Protein AF-A0A376TEP5-F1 (afdb_monomer_lite)

pLDDT: mean 86.25, std 17.16, range [40.97, 98.5]

Organism: Escherichia coli (NCBI:txid562)

Secondary structure (DSSP, 8-state):
---S--EEE--TTS-SHHHHHHHHHTT--EEEEETTSS-HHHHHHHHHHHHHHHHHH----EEEEE---------PPGGG---PPP--S-THHHHHHHHHHHHTS--

Radius of gyration: 22.09 Å; chains: 1; bounding box: 38×49×58 Å

Foldseek 3Di:
DDPDADEDEDDDVQLALVNLLVVVVVGHAEYEYEPVDDDPVSVVSSVVSNVVSCVVPVDHHYYHYHYPDDDDDDDADVPNDDDDDDDDPDPVVPVVVVVVVVVVVVD

Sequence (107 aa):
MKKTKIVCTIGPKTESEEMLAKMLDAGMNVMRLNFSHGDYAEHGQRIQNLRNVMSKTGKTAAILLDTKGPEIRTMKLEGGNDVSLKLVRPLLSPLINLLSATAKWLR

Structure (mmCIF, N/CA/C/O backbone):
data_AF-A0A376TEP5-F1
#
_entry.id   AF-A0A376TEP5-F1
#
loop_
_atom_site.group_PDB
_atom_site.id
_atom_site.type_symbol
_atom_site.label_atom_id
_atom_site.label_alt_id
_atom_site.label_comp_id
_atom_site.label_asym_id
_atom_site.label_entity_id
_atom_site.label_seq_id
_atom_site.pdbx_PDB_ins_code
_atom_site.Cartn_x
_atom_site.Cartn_y
_atom_site.Cartn_z
_atom_site.occupancy
_atom_site.B_iso_or_equiv
_atom_site.auth_seq_id
_atom_site.auth_comp_id
_atom_site.auth_asym_id
_atom_site.auth_atom_id
_atom_site.pdbx_PDB_model_num
ATOM 1 N N . MET A 1 1 ? -21.532 -4.528 7.377 1.00 73.25 1 MET A N 1
ATOM 2 C CA . MET A 1 1 ? -20.065 -4.602 7.596 1.00 73.25 1 MET A CA 1
ATOM 3 C C . MET A 1 1 ? -19.407 -5.339 6.440 1.00 73.25 1 MET A C 1
ATOM 5 O O . MET A 1 1 ? -19.833 -6.450 6.141 1.00 73.25 1 MET A O 1
ATOM 9 N N . LYS A 1 2 ? -18.378 -4.763 5.803 1.00 87.12 2 LYS A N 1
ATOM 10 C CA . LYS A 1 2 ? -17.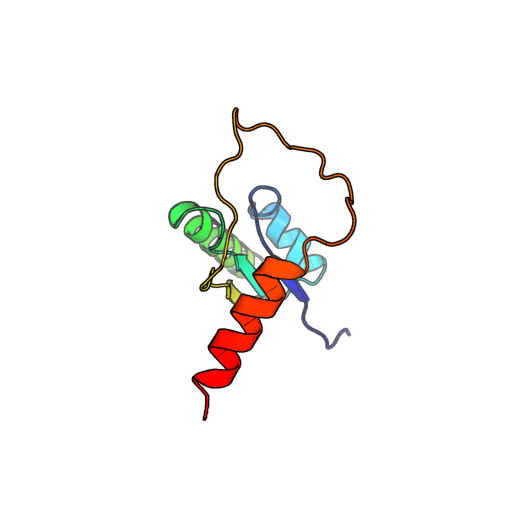577 -5.507 4.816 1.00 87.12 2 LYS A CA 1
ATOM 11 C C . LYS A 1 2 ? -16.711 -6.557 5.524 1.00 87.12 2 LYS A C 1
ATOM 13 O O . LYS A 1 2 ? -16.146 -6.270 6.580 1.00 87.12 2 LYS A O 1
ATOM 18 N N . LYS A 1 3 ? -16.589 -7.752 4.942 1.00 93.75 3 LYS A N 1
ATOM 19 C CA . LYS A 1 3 ? -15.697 -8.814 5.448 1.00 93.75 3 LYS A CA 1
ATOM 20 C C . LYS A 1 3 ? -14.343 -8.808 4.733 1.00 93.75 3 LYS A C 1
ATOM 22 O O . LYS A 1 3 ? -13.310 -8.977 5.376 1.00 93.75 3 LYS A O 1
ATOM 27 N N . THR A 1 4 ? -14.353 -8.534 3.428 1.00 96.62 4 THR A N 1
ATOM 28 C CA . THR A 1 4 ? -13.158 -8.475 2.579 1.00 96.62 4 THR A CA 1
ATOM 29 C C . THR A 1 4 ? -12.240 -7.321 2.977 1.00 96.62 4 THR A C 1
ATOM 31 O O . THR A 1 4 ? -12.677 -6.176 3.145 1.00 96.62 4 THR A O 1
ATOM 34 N N . LYS A 1 5 ? -10.952 -7.632 3.130 1.00 97.19 5 LYS A N 1
ATOM 35 C CA . LYS A 1 5 ? -9.907 -6.660 3.457 1.00 97.19 5 LYS A CA 1
ATOM 36 C C . LYS A 1 5 ? -9.363 -6.020 2.181 1.00 97.19 5 LYS A C 1
ATOM 38 O O . LYS A 1 5 ? -9.289 -6.676 1.149 1.00 97.19 5 LYS A O 1
ATOM 43 N N . ILE A 1 6 ? -9.006 -4.739 2.259 1.00 97.94 6 ILE A N 1
ATOM 44 C CA . ILE A 1 6 ? -8.471 -3.972 1.129 1.00 97.94 6 ILE A CA 1
ATOM 45 C C . ILE A 1 6 ? -6.983 -3.713 1.349 1.00 97.94 6 ILE A C 1
ATOM 47 O O . ILE A 1 6 ? -6.584 -3.172 2.384 1.00 97.94 6 ILE A O 1
ATOM 51 N N . VAL A 1 7 ? -6.188 -4.082 0.349 1.00 98.38 7 VAL A N 1
ATOM 52 C CA . VAL A 1 7 ? -4.760 -3.777 0.261 1.00 98.38 7 VAL A CA 1
ATOM 53 C C . VAL A 1 7 ? -4.586 -2.557 -0.640 1.00 98.38 7 VAL A C 1
ATOM 55 O O . VAL A 1 7 ? -5.080 -2.554 -1.766 1.00 98.38 7 VAL A O 1
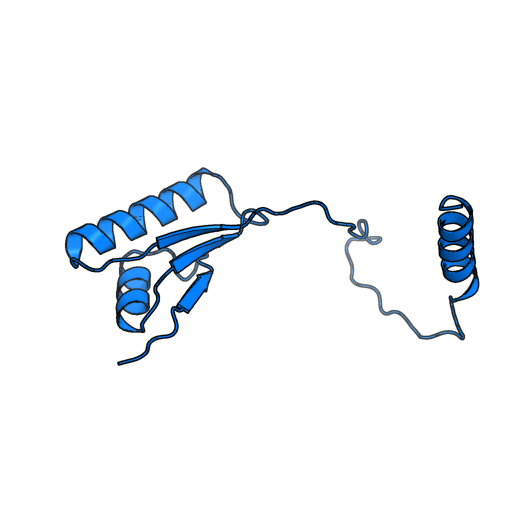ATOM 58 N N . CYS A 1 8 ? -3.884 -1.530 -0.167 1.00 98.12 8 CYS A N 1
ATOM 59 C CA . CYS A 1 8 ? -3.604 -0.321 -0.939 1.00 98.12 8 CYS A CA 1
ATOM 60 C C . CYS A 1 8 ? -2.097 -0.141 -1.110 1.00 98.12 8 CYS A C 1
ATOM 62 O O . CYS A 1 8 ? -1.355 -0.166 -0.131 1.00 98.12 8 CYS A O 1
ATOM 64 N N . THR A 1 9 ? -1.643 0.061 -2.349 1.00 97.75 9 THR A N 1
ATOM 65 C CA . THR A 1 9 ? -0.236 0.398 -2.613 1.00 97.75 9 THR A CA 1
ATOM 66 C C . THR A 1 9 ? -0.021 1.871 -2.315 1.00 97.75 9 THR A C 1
ATOM 68 O O . THR A 1 9 ? -0.733 2.705 -2.869 1.00 97.75 9 THR A O 1
ATOM 71 N N . ILE A 1 10 ? 0.943 2.179 -1.451 1.00 97.44 10 ILE A N 1
ATOM 72 C CA . ILE A 1 10 ? 1.248 3.556 -1.057 1.00 97.44 10 ILE A CA 1
ATOM 73 C C . ILE A 1 10 ? 2.437 4.065 -1.863 1.00 97.44 10 ILE A C 1
ATOM 75 O O . ILE A 1 10 ? 3.434 3.364 -2.031 1.00 97.44 10 ILE A O 1
ATOM 79 N N . GLY A 1 11 ? 2.314 5.292 -2.362 1.00 94.94 11 GLY A N 1
ATOM 80 C CA . GLY A 1 11 ? 3.382 6.003 -3.054 1.00 94.94 11 GLY A CA 1
ATOM 81 C C . GLY A 1 11 ? 3.394 7.492 -2.699 1.00 94.94 11 GLY A C 1
ATOM 82 O O . GLY A 1 11 ? 2.635 7.913 -1.823 1.00 94.94 11 GLY A O 1
ATOM 83 N N . PRO A 1 12 ? 4.185 8.308 -3.418 1.00 95.12 12 PRO A N 1
ATOM 84 C CA . PRO A 1 12 ? 4.446 9.708 -3.058 1.00 95.12 12 PRO A CA 1
ATOM 85 C C . PRO A 1 12 ? 3.197 10.587 -2.898 1.00 95.12 12 PRO A C 1
ATOM 87 O O . PRO A 1 12 ? 3.167 11.512 -2.099 1.00 95.12 12 PRO A O 1
ATOM 90 N N . LYS A 1 13 ? 2.119 10.291 -3.634 1.00 95.50 13 LYS A N 1
ATOM 91 C CA . LYS A 1 13 ? 0.865 11.064 -3.561 1.00 95.50 13 LYS A CA 1
ATOM 92 C C . LYS A 1 13 ? -0.012 10.717 -2.352 1.00 95.50 13 LYS A C 1
ATOM 94 O O . LYS A 1 13 ? -0.972 11.430 -2.080 1.00 95.50 13 LYS A O 1
ATOM 99 N N . THR A 1 14 ? 0.263 9.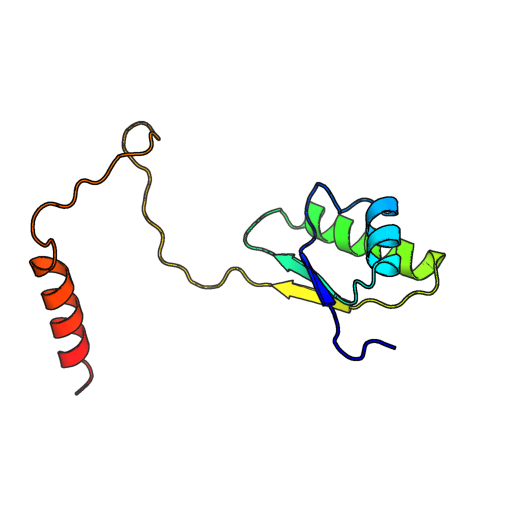610 -1.666 1.00 96.12 14 THR A N 1
ATOM 100 C CA . THR A 1 14 ? -0.609 9.054 -0.617 1.00 96.12 14 THR A CA 1
ATOM 101 C C . THR A 1 14 ? 0.148 8.691 0.661 1.00 96.12 14 THR A C 1
ATOM 103 O O . THR A 1 14 ? -0.383 7.958 1.489 1.00 96.12 14 THR A O 1
ATOM 106 N N . GLU A 1 15 ? 1.389 9.151 0.825 1.00 96.94 15 GLU A N 1
ATOM 107 C CA . GLU A 1 15 ? 2.238 8.808 1.975 1.00 96.94 15 GLU A CA 1
ATOM 108 C C . GLU A 1 15 ? 2.100 9.754 3.173 1.00 96.94 15 GLU A C 1
ATOM 110 O O . GLU A 1 15 ? 2.580 9.429 4.261 1.00 96.94 15 GLU A O 1
ATOM 115 N N . SER A 1 16 ? 1.442 10.905 3.003 1.00 98.06 16 SER A N 1
ATOM 116 C CA . SER A 1 16 ? 1.198 11.837 4.105 1.00 98.06 16 SER A CA 1
ATOM 117 C C . SER A 1 16 ? 0.246 11.236 5.141 1.00 98.06 16 SER A C 1
ATOM 119 O O . SER A 1 16 ? -0.679 10.492 4.807 1.00 98.06 16 SER A O 1
ATOM 121 N N . GLU A 1 17 ? 0.437 11.590 6.414 1.00 98.06 17 GLU A N 1
ATOM 122 C CA . GLU A 1 17 ? -0.428 11.117 7.504 1.00 98.06 17 GLU A CA 1
ATOM 123 C C . GLU A 1 17 ? -1.908 11.458 7.264 1.00 98.06 17 GLU A C 1
ATOM 125 O O . GLU A 1 17 ? -2.786 10.632 7.509 1.00 98.06 17 GLU A O 1
ATOM 130 N N . GLU A 1 18 ? -2.185 12.643 6.715 1.00 97.81 18 GLU A N 1
ATOM 131 C CA . GLU A 1 18 ? -3.536 13.088 6.363 1.00 97.81 18 GLU A CA 1
ATOM 132 C C . GLU A 1 18 ? -4.199 12.168 5.335 1.00 97.81 18 GLU A C 1
ATOM 134 O O . GLU A 1 18 ? -5.368 11.799 5.478 1.00 97.81 18 GLU A O 1
ATOM 139 N N . MET A 1 19 ? -3.458 11.776 4.294 1.00 98.12 19 MET A N 1
ATOM 140 C CA . MET A 1 19 ? -3.973 10.872 3.271 1.00 98.12 19 MET A CA 1
ATOM 141 C C . MET A 1 19 ? -4.126 9.456 3.809 1.00 98.12 19 MET A C 1
ATOM 143 O O . MET A 1 19 ? -5.148 8.826 3.551 1.00 98.12 19 MET A O 1
ATOM 147 N N . LEU A 1 20 ? -3.176 8.973 4.610 1.00 98.25 20 LEU A N 1
ATOM 148 C CA . LEU A 1 20 ? -3.273 7.661 5.246 1.00 98.25 20 LEU A CA 1
ATOM 149 C C . LEU A 1 20 ? -4.486 7.573 6.181 1.00 98.25 20 LEU A C 1
ATOM 151 O O . LEU A 1 20 ? -5.205 6.576 6.143 1.00 98.25 20 LEU A O 1
ATOM 155 N N . ALA A 1 21 ? -4.776 8.622 6.955 1.00 97.94 21 ALA A N 1
ATOM 156 C CA . ALA A 1 21 ? -5.972 8.687 7.793 1.00 97.94 21 ALA A CA 1
ATOM 157 C C . ALA A 1 21 ? -7.254 8.579 6.951 1.00 97.94 21 ALA A C 1
ATOM 159 O O . ALA A 1 21 ? -8.082 7.700 7.208 1.00 97.94 21 ALA A O 1
ATOM 160 N N . LYS A 1 22 ? -7.361 9.381 5.879 1.00 98.00 22 LYS A N 1
ATOM 161 C CA . LYS A 1 22 ? -8.483 9.321 4.925 1.00 98.00 22 LYS A CA 1
ATOM 162 C C . LYS A 1 22 ? -8.618 7.944 4.274 1.00 98.00 22 LYS A C 1
ATOM 164 O O . LYS A 1 22 ? -9.729 7.459 4.086 1.00 98.00 22 LYS A O 1
ATOM 169 N N . MET A 1 23 ? -7.507 7.286 3.946 1.00 97.75 23 MET A N 1
ATOM 170 C CA . MET A 1 23 ? -7.522 5.939 3.373 1.00 97.75 23 MET A CA 1
ATOM 171 C C . MET A 1 23 ? -8.008 4.893 4.378 1.00 97.75 23 MET A C 1
ATOM 173 O O . MET A 1 23 ? -8.766 4.000 3.999 1.00 97.75 23 MET A O 1
ATOM 177 N N . LEU A 1 24 ? -7.627 5.002 5.653 1.00 97.25 24 LEU A N 1
ATOM 178 C CA . LEU A 1 24 ? -8.154 4.139 6.713 1.00 97.25 24 LEU A CA 1
ATOM 179 C C . LEU A 1 24 ? -9.661 4.352 6.913 1.00 97.25 24 LEU A C 1
ATOM 181 O O . LEU A 1 24 ? -10.386 3.372 7.064 1.00 97.25 24 LEU A O 1
ATOM 185 N N . ASP A 1 25 ? -10.146 5.599 6.869 1.00 96.44 25 ASP A N 1
ATOM 186 C CA . ASP A 1 25 ? -11.586 5.920 6.874 1.00 96.44 25 ASP A CA 1
ATOM 187 C C . ASP A 1 25 ? -12.327 5.331 5.671 1.00 96.44 25 ASP A C 1
ATOM 189 O O . ASP A 1 25 ? -13.381 4.717 5.822 1.00 96.44 25 ASP A O 1
ATOM 193 N N . ALA A 1 26 ? -11.736 5.436 4.481 1.00 96.56 26 ALA A N 1
ATOM 194 C CA . ALA A 1 26 ? -12.278 4.854 3.256 1.00 96.56 26 ALA A CA 1
ATOM 195 C C . ALA A 1 26 ? -12.242 3.311 3.248 1.00 96.56 26 ALA A C 1
ATOM 197 O O . ALA A 1 26 ? -12.850 2.670 2.389 1.00 96.56 26 ALA A O 1
ATOM 198 N N . GLY A 1 27 ? -11.548 2.693 4.210 1.00 96.25 27 GLY A N 1
ATOM 199 C CA . GLY A 1 27 ? -11.559 1.253 4.436 1.00 96.25 27 GLY A CA 1
ATOM 200 C C . GLY A 1 27 ? -10.293 0.512 4.011 1.00 96.25 27 GLY A C 1
ATOM 201 O O . GLY A 1 27 ? -10.354 -0.710 3.852 1.00 96.25 27 GLY A O 1
ATOM 202 N N . MET A 1 28 ? -9.155 1.185 3.841 1.00 97.94 28 MET A N 1
ATOM 203 C CA . MET A 1 28 ? -7.854 0.517 3.732 1.00 97.94 28 MET A CA 1
ATOM 204 C C . MET A 1 28 ? -7.604 -0.366 4.964 1.00 97.94 28 MET A C 1
ATOM 206 O O . MET A 1 28 ? -7.879 0.027 6.095 1.00 97.94 28 MET A O 1
ATOM 210 N N . ASN A 1 29 ? -7.074 -1.571 4.750 1.00 98.38 29 ASN A N 1
ATOM 211 C CA . ASN A 1 29 ? -6.734 -2.505 5.828 1.00 98.38 29 ASN A CA 1
ATOM 212 C C . ASN A 1 29 ? -5.253 -2.888 5.836 1.00 98.38 29 ASN A C 1
ATOM 214 O O . ASN A 1 29 ? -4.716 -3.214 6.892 1.00 98.38 29 ASN A O 1
ATOM 218 N N . VAL A 1 30 ? -4.602 -2.868 4.673 1.00 98.50 30 VAL A N 1
ATOM 219 C CA . VAL A 1 30 ? -3.190 -3.224 4.524 1.00 98.50 30 VAL A CA 1
ATOM 220 C C . VAL A 1 30 ? -2.501 -2.192 3.641 1.00 98.50 30 VAL A C 1
ATOM 222 O O . VAL A 1 30 ? -2.968 -1.917 2.535 1.00 98.50 30 VAL A O 1
ATOM 225 N N . MET A 1 31 ? -1.381 -1.655 4.110 1.00 98.44 31 MET A N 1
ATOM 226 C CA . MET A 1 31 ? -0.456 -0.869 3.301 1.00 98.44 31 MET A CA 1
ATOM 227 C C . MET A 1 31 ? 0.502 -1.809 2.572 1.00 98.44 31 MET A C 1
ATOM 229 O O . MET A 1 31 ? 1.254 -2.537 3.213 1.00 98.44 31 MET A O 1
ATOM 233 N N . ARG A 1 32 ? 0.499 -1.769 1.241 1.00 98.38 32 ARG A N 1
ATOM 234 C CA . ARG A 1 32 ? 1.470 -2.455 0.385 1.00 98.38 32 ARG A CA 1
ATOM 235 C C . ARG A 1 32 ? 2.600 -1.500 0.009 1.00 98.38 32 ARG A C 1
ATOM 237 O O . ARG A 1 32 ? 2.348 -0.444 -0.572 1.00 98.38 32 ARG A O 1
ATOM 244 N N . LEU A 1 33 ? 3.832 -1.912 0.286 1.00 96.81 33 LEU A N 1
ATOM 245 C CA . LEU A 1 33 ? 5.058 -1.241 -0.141 1.00 96.81 33 LEU A CA 1
ATOM 246 C C . LEU A 1 33 ? 5.680 -2.048 -1.278 1.00 96.81 33 LEU A C 1
ATOM 248 O O . LEU A 1 33 ? 6.139 -3.167 -1.066 1.00 96.81 33 LEU A O 1
ATOM 252 N N . ASN A 1 34 ? 5.659 -1.498 -2.491 1.00 93.62 34 ASN A N 1
ATOM 253 C CA . ASN A 1 34 ? 6.240 -2.149 -3.663 1.00 93.62 34 ASN A CA 1
ATOM 254 C C . ASN A 1 34 ? 7.729 -1.797 -3.776 1.00 93.62 34 ASN A C 1
ATOM 256 O O . ASN A 1 34 ? 8.056 -0.684 -4.178 1.00 93.62 34 ASN A O 1
ATOM 260 N N . PHE A 1 35 ? 8.615 -2.752 -3.481 1.00 91.31 35 PHE A N 1
ATOM 261 C CA . PHE A 1 35 ? 10.072 -2.554 -3.502 1.00 91.31 35 PHE A CA 1
ATOM 262 C C . PHE A 1 35 ? 10.677 -2.543 -4.914 1.00 91.31 35 PHE A C 1
ATOM 264 O O . PHE A 1 35 ? 11.886 -2.396 -5.074 1.00 91.31 35 PHE A O 1
ATOM 271 N N . SER A 1 36 ? 9.856 -2.654 -5.962 1.00 88.38 36 SER A N 1
ATOM 272 C CA . SER A 1 36 ? 10.302 -2.366 -7.332 1.00 88.38 36 SER A CA 1
ATOM 273 C C . SER A 1 36 ? 10.597 -0.874 -7.551 1.00 88.38 36 SER A C 1
ATOM 275 O O . SER A 1 36 ? 11.242 -0.524 -8.538 1.00 88.38 36 SER A O 1
ATOM 277 N N . HIS A 1 37 ? 10.110 -0.006 -6.654 1.00 85.75 37 HIS A N 1
ATOM 278 C CA . HIS A 1 37 ? 10.255 1.447 -6.704 1.00 85.75 37 HIS A CA 1
ATOM 279 C C . HIS A 1 37 ? 10.533 2.026 -5.308 1.00 85.75 37 HIS A C 1
ATOM 281 O O . HIS A 1 37 ? 10.148 1.439 -4.296 1.00 85.75 37 HIS A O 1
ATOM 287 N N . GLY A 1 38 ? 11.139 3.214 -5.268 1.00 87.75 38 GLY A N 1
ATOM 288 C CA . GLY A 1 38 ? 11.507 3.906 -4.030 1.00 87.75 38 GLY A CA 1
ATOM 289 C C . GLY A 1 38 ? 12.756 3.330 -3.361 1.00 87.75 38 GLY A C 1
ATOM 290 O O . GLY A 1 38 ? 13.269 2.282 -3.757 1.00 87.75 38 GLY A O 1
ATOM 291 N N . ASP A 1 39 ? 13.239 4.031 -2.341 1.00 92.81 39 ASP A N 1
ATOM 292 C CA . ASP A 1 39 ? 14.378 3.619 -1.523 1.00 92.81 39 ASP A CA 1
ATOM 293 C C . ASP A 1 39 ? 13.952 3.222 -0.095 1.00 92.81 39 ASP A C 1
ATOM 295 O O . ASP A 1 39 ? 12.781 3.297 0.292 1.00 92.81 39 ASP A O 1
ATOM 299 N N . TYR A 1 40 ? 14.913 2.754 0.705 1.00 94.56 40 TYR A N 1
ATOM 300 C CA . TYR A 1 40 ? 14.657 2.346 2.087 1.00 94.56 40 TYR A CA 1
ATOM 301 C C . TYR A 1 40 ? 14.179 3.498 2.980 1.00 94.56 40 TYR A C 1
ATOM 303 O O . TYR A 1 40 ? 13.383 3.256 3.889 1.00 94.56 40 TYR A O 1
ATOM 311 N N . ALA A 1 41 ? 14.650 4.725 2.744 1.00 95.44 41 ALA A N 1
ATOM 312 C CA . ALA A 1 41 ? 14.295 5.884 3.553 1.00 95.44 41 ALA A CA 1
ATOM 313 C C . ALA A 1 41 ? 12.838 6.293 3.300 1.00 95.44 41 ALA A C 1
ATOM 315 O O . ALA A 1 41 ? 12.078 6.470 4.251 1.00 95.44 41 ALA A O 1
ATOM 316 N N . GLU A 1 42 ? 12.414 6.334 2.036 1.00 94.19 42 GLU A N 1
ATOM 317 C CA . GLU A 1 42 ? 11.026 6.579 1.645 1.00 94.19 42 GLU A CA 1
ATOM 318 C C . GLU A 1 42 ? 10.076 5.540 2.250 1.00 94.19 42 GLU A C 1
ATOM 320 O O . GLU A 1 42 ? 9.061 5.881 2.864 1.00 94.19 42 GLU A O 1
ATOM 325 N N . HIS A 1 43 ? 10.396 4.249 2.103 1.00 96.50 43 HIS A N 1
ATOM 326 C CA . HIS A 1 43 ? 9.569 3.180 2.669 1.00 96.50 43 HIS A CA 1
ATOM 327 C C . HIS A 1 43 ? 9.548 3.234 4.200 1.00 96.50 43 HIS A C 1
ATOM 329 O O . HIS A 1 43 ? 8.489 3.045 4.800 1.00 96.50 43 HIS A O 1
ATOM 335 N N . GLY A 1 44 ? 10.677 3.560 4.836 1.00 97.19 44 GLY A N 1
ATOM 336 C CA . GLY A 1 44 ? 10.762 3.798 6.276 1.00 97.19 44 GLY A CA 1
ATOM 337 C C . GLY A 1 44 ? 9.848 4.936 6.734 1.00 97.19 44 GLY A C 1
ATOM 338 O O . GLY A 1 44 ? 9.086 4.765 7.689 1.00 97.19 44 GLY A O 1
ATOM 339 N N . GLN A 1 45 ? 9.839 6.055 6.007 1.00 97.81 45 GLN A N 1
ATOM 340 C CA . GLN A 1 45 ? 8.968 7.190 6.303 1.00 97.81 45 GLN A CA 1
ATOM 341 C C . GLN A 1 45 ? 7.484 6.821 6.166 1.00 97.81 45 GLN A C 1
ATOM 343 O O . GLN A 1 45 ? 6.684 7.154 7.041 1.00 97.81 45 GLN A O 1
ATOM 348 N N . ARG A 1 46 ? 7.105 6.064 5.127 1.00 97.69 46 ARG A N 1
ATOM 349 C CA . ARG A 1 46 ? 5.727 5.558 4.944 1.00 97.69 46 ARG A CA 1
ATOM 350 C C . ARG A 1 46 ? 5.280 4.679 6.113 1.00 97.69 46 ARG A C 1
ATOM 352 O O . ARG A 1 46 ? 4.161 4.826 6.607 1.00 97.69 46 ARG A O 1
ATOM 359 N N . ILE A 1 47 ? 6.157 3.787 6.581 1.00 98.25 47 ILE A N 1
ATOM 360 C CA . ILE A 1 47 ? 5.907 2.938 7.757 1.00 98.25 47 ILE A CA 1
ATOM 361 C C . ILE A 1 47 ? 5.703 3.795 9.006 1.00 98.25 47 ILE A C 1
ATOM 363 O O . ILE A 1 47 ? 4.749 3.562 9.753 1.00 98.25 47 ILE A O 1
ATOM 367 N N . GLN A 1 48 ? 6.571 4.784 9.227 1.00 98.44 48 GLN A N 1
ATOM 368 C CA . GLN A 1 48 ? 6.483 5.665 10.386 1.00 98.44 48 GLN A CA 1
ATOM 369 C C . GLN A 1 48 ? 5.182 6.474 10.377 1.00 98.44 48 GLN A C 1
ATOM 371 O O . GLN A 1 48 ? 4.464 6.478 11.377 1.00 98.44 48 GLN A O 1
ATOM 376 N N . ASN A 1 49 ? 4.829 7.075 9.240 1.00 98.31 49 ASN A N 1
ATOM 377 C CA . ASN A 1 49 ? 3.595 7.842 9.079 1.00 98.31 49 ASN A CA 1
ATOM 378 C C . ASN A 1 49 ? 2.361 6.977 9.372 1.00 98.31 49 ASN A C 1
ATOM 380 O O . ASN A 1 49 ? 1.481 7.391 10.126 1.00 98.31 49 ASN A O 1
ATOM 384 N N . LEU A 1 50 ? 2.305 5.746 8.847 1.00 98.38 50 LEU A N 1
ATOM 385 C CA . LEU A 1 50 ? 1.186 4.845 9.128 1.00 98.38 50 LEU A CA 1
ATOM 386 C C . LEU A 1 50 ? 1.089 4.503 10.621 1.00 98.38 50 LEU A C 1
ATOM 388 O O . LEU A 1 50 ? -0.003 4.550 11.184 1.00 98.38 50 LEU A O 1
ATOM 392 N N . ARG A 1 51 ? 2.213 4.198 11.282 1.00 98.25 51 ARG A N 1
ATOM 393 C CA . ARG A 1 51 ? 2.241 3.908 12.727 1.00 98.25 51 ARG A CA 1
ATOM 394 C C . ARG A 1 51 ? 1.798 5.109 13.562 1.00 98.25 51 ARG A C 1
ATOM 396 O O . ARG A 1 51 ? 1.032 4.933 14.508 1.00 98.25 51 ARG A O 1
ATOM 403 N N . ASN A 1 52 ? 2.217 6.316 13.189 1.00 98.38 52 ASN A N 1
ATOM 404 C CA . ASN A 1 52 ? 1.777 7.552 13.833 1.00 98.38 52 ASN A CA 1
ATOM 405 C C . ASN A 1 52 ? 0.259 7.730 13.704 1.00 98.38 52 ASN A C 1
ATOM 407 O O . ASN A 1 52 ? -0.414 7.994 14.698 1.00 98.38 52 ASN A O 1
ATOM 411 N N . VAL A 1 53 ? -0.298 7.531 12.506 1.00 98.12 53 VAL A N 1
ATOM 412 C CA . VAL A 1 53 ? -1.747 7.618 12.268 1.00 98.12 53 VAL A CA 1
ATOM 413 C C . VAL A 1 53 ? -2.506 6.556 13.063 1.00 98.12 53 VAL A C 1
ATOM 415 O O . VAL A 1 53 ? -3.528 6.870 13.672 1.00 98.12 53 VAL A O 1
ATOM 418 N N . MET A 1 54 ? -2.012 5.316 13.108 1.00 98.06 54 MET A N 1
ATOM 419 C CA . MET A 1 54 ? -2.610 4.243 13.912 1.00 98.06 54 MET A CA 1
ATOM 420 C C . MET A 1 54 ? -2.626 4.602 15.402 1.00 98.06 54 MET A C 1
ATOM 422 O O . MET A 1 54 ? -3.655 4.444 16.052 1.00 98.06 54 MET A O 1
ATOM 426 N N . SER A 1 55 ? -1.525 5.156 15.920 1.00 97.81 55 SER A N 1
ATOM 427 C CA . SER A 1 55 ? -1.425 5.627 17.307 1.00 97.81 55 SER A CA 1
ATOM 428 C C . SER A 1 55 ? -2.403 6.773 17.603 1.00 97.81 55 SER A C 1
ATOM 430 O O . SER A 1 55 ? -3.131 6.729 18.590 1.00 97.81 55 SER A O 1
ATOM 432 N N . LYS A 1 56 ? -2.497 7.768 16.708 1.00 96.88 56 LYS A N 1
ATOM 433 C CA . LYS A 1 56 ? -3.380 8.939 16.863 1.00 96.88 56 LYS A CA 1
ATOM 434 C C . LYS A 1 56 ? -4.870 8.602 16.761 1.00 96.88 56 LYS A C 1
ATOM 436 O O . LYS A 1 56 ? -5.684 9.230 17.427 1.00 96.88 56 LYS A O 1
ATOM 441 N N . THR A 1 57 ? -5.239 7.658 15.895 1.00 95.38 57 THR A N 1
ATOM 442 C CA . THR A 1 57 ? -6.649 7.365 15.563 1.00 95.38 57 THR A CA 1
ATOM 443 C C . THR A 1 57 ? -7.201 6.116 16.245 1.00 95.38 57 THR A C 1
ATOM 445 O O . THR A 1 57 ? -8.404 5.878 16.186 1.00 95.38 57 THR A O 1
ATOM 448 N N . GLY A 1 58 ? -6.341 5.279 16.834 1.00 95.75 58 GLY A N 1
ATOM 449 C CA . GLY A 1 58 ? -6.718 3.975 17.386 1.00 95.75 58 GLY A CA 1
ATOM 450 C C . GLY A 1 58 ? -7.087 2.926 16.327 1.00 95.75 58 GLY A C 1
ATOM 451 O O . GLY A 1 58 ? -7.528 1.830 16.670 1.00 95.75 58 GLY A O 1
ATOM 452 N N . LYS A 1 59 ? -6.929 3.231 15.033 1.00 95.81 59 LYS A N 1
ATOM 453 C CA . LYS A 1 59 ? -7.241 2.301 13.942 1.00 95.81 59 LYS A CA 1
ATOM 454 C C . LYS A 1 59 ? -6.120 1.297 13.729 1.00 95.81 59 LYS A C 1
ATOM 456 O O . LYS A 1 59 ? -4.943 1.590 13.920 1.00 95.81 59 LYS A O 1
ATOM 461 N N . THR A 1 60 ? -6.488 0.118 13.240 1.00 96.56 60 THR A N 1
ATOM 462 C CA . THR A 1 60 ? -5.539 -0.955 12.935 1.00 96.56 60 THR A CA 1
ATOM 463 C C . THR A 1 60 ? -5.374 -1.140 11.431 1.00 96.56 60 THR A C 1
ATOM 465 O O . THR A 1 60 ? -6.360 -1.249 10.700 1.00 96.56 60 THR A O 1
ATOM 468 N N . ALA A 1 61 ? -4.126 -1.249 10.981 1.00 97.81 61 ALA A N 1
ATOM 469 C CA . ALA A 1 61 ? -3.767 -1.676 9.636 1.00 97.81 61 ALA A CA 1
ATOM 470 C C . ALA A 1 61 ? -2.517 -2.563 9.670 1.00 97.81 61 ALA A C 1
ATOM 472 O O . ALA A 1 61 ? -1.703 -2.468 10.588 1.00 97.81 61 ALA A O 1
ATOM 473 N N . ALA A 1 62 ? -2.374 -3.427 8.669 1.00 98.38 62 ALA A N 1
ATOM 474 C CA . ALA A 1 62 ? -1.174 -4.235 8.473 1.00 98.38 62 ALA A CA 1
ATOM 475 C C . ALA A 1 62 ? -0.238 -3.596 7.436 1.00 98.38 62 ALA A C 1
ATOM 477 O O . ALA A 1 62 ? -0.654 -2.758 6.634 1.00 98.38 62 ALA A O 1
ATOM 478 N N . ILE A 1 63 ? 1.023 -4.027 7.431 1.00 98.25 63 ILE A N 1
ATOM 479 C CA . ILE A 1 63 ? 2.036 -3.611 6.456 1.00 98.25 63 ILE A CA 1
ATOM 480 C C . ILE A 1 63 ? 2.494 -4.853 5.698 1.00 98.25 63 ILE A C 1
ATOM 482 O O . ILE A 1 63 ? 2.862 -5.852 6.313 1.00 98.25 63 ILE A O 1
ATOM 486 N N . LEU A 1 64 ? 2.458 -4.783 4.372 1.00 98.00 64 LEU A N 1
ATOM 487 C CA . LEU A 1 64 ? 2.889 -5.827 3.453 1.00 98.00 64 LEU A CA 1
ATOM 488 C C . LEU A 1 64 ? 4.043 -5.289 2.610 1.00 98.00 64 LEU A C 1
ATOM 490 O O . LEU A 1 64 ? 3.894 -4.290 1.902 1.00 98.00 64 LEU A O 1
ATOM 494 N N . LEU A 1 65 ? 5.181 -5.971 2.679 1.00 96.75 65 LEU A N 1
ATOM 495 C CA . LEU A 1 65 ? 6.319 -5.735 1.800 1.00 96.75 65 LEU A CA 1
ATOM 496 C C . LEU A 1 65 ? 6.171 -6.628 0.570 1.00 96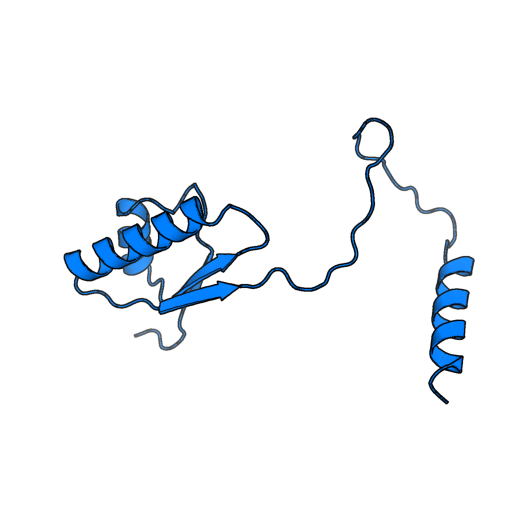.75 65 LEU A C 1
ATOM 498 O O . LEU A 1 65 ? 6.096 -7.847 0.701 1.00 96.75 65 LEU A O 1
ATOM 502 N N . ASP A 1 66 ? 6.116 -6.015 -0.608 1.00 94.56 66 ASP A N 1
ATOM 503 C CA . ASP A 1 66 ? 6.050 -6.724 -1.881 1.00 94.56 66 ASP A CA 1
ATOM 504 C C . ASP A 1 66 ? 7.422 -6.698 -2.557 1.00 94.56 66 ASP A C 1
ATOM 506 O O . ASP A 1 66 ? 7.960 -5.632 -2.880 1.00 94.56 66 ASP A O 1
ATOM 510 N N . THR A 1 67 ? 8.009 -7.883 -2.708 1.00 91.12 67 THR A N 1
ATOM 511 C CA . THR A 1 67 ? 9.342 -8.071 -3.273 1.00 91.12 67 THR A CA 1
ATOM 512 C C . THR A 1 67 ? 9.322 -7.872 -4.782 1.00 91.12 67 THR A C 1
ATOM 514 O O . THR A 1 67 ? 8.430 -8.368 -5.458 1.00 91.12 67 THR A O 1
ATOM 517 N N . LYS A 1 68 ? 10.371 -7.260 -5.337 1.00 86.12 68 LYS A N 1
ATOM 518 C CA . LYS A 1 68 ? 10.537 -7.119 -6.791 1.00 86.12 68 LYS A CA 1
ATOM 519 C C . LYS A 1 68 ? 10.491 -8.463 -7.546 1.00 86.12 68 LYS A C 1
ATOM 521 O O . LYS A 1 68 ? 9.845 -8.562 -8.583 1.00 86.12 68 LYS A O 1
ATOM 526 N N . GLY A 1 69 ? 11.170 -9.484 -7.016 1.00 87.31 69 GLY A N 1
ATOM 527 C CA . GLY A 1 69 ? 11.302 -10.799 -7.654 1.00 87.31 69 GLY A CA 1
ATOM 528 C C . GLY A 1 69 ? 12.216 -10.807 -8.897 1.00 87.31 69 GLY A C 1
ATOM 529 O O . GLY A 1 69 ? 12.694 -9.753 -9.328 1.00 87.31 69 GLY A O 1
ATOM 530 N N . PRO A 1 70 ? 12.517 -11.993 -9.459 1.00 88.50 70 PRO A N 1
ATOM 531 C CA . PRO A 1 70 ? 13.248 -12.117 -10.718 1.00 88.50 70 PRO A CA 1
ATOM 532 C C . PRO A 1 70 ? 12.358 -11.731 -11.912 1.00 88.50 70 PRO A C 1
ATOM 534 O O . PRO A 1 70 ? 11.213 -12.166 -12.007 1.00 88.50 70 PRO A O 1
ATOM 537 N N . GLU A 1 71 ? 12.890 -10.942 -12.847 1.00 85.00 71 GLU A N 1
ATOM 538 C CA . GLU A 1 71 ? 12.154 -10.442 -14.018 1.00 85.00 71 GLU A CA 1
ATOM 539 C C . GLU A 1 71 ? 13.039 -10.404 -15.276 1.00 85.00 71 GLU A C 1
ATOM 541 O O . GLU A 1 71 ? 14.234 -10.116 -15.200 1.00 85.00 71 GLU A O 1
ATOM 546 N N . ILE A 1 72 ? 12.444 -10.667 -16.446 1.00 87.38 72 ILE A N 1
ATOM 547 C CA . ILE A 1 72 ? 13.083 -10.469 -17.755 1.00 87.38 72 ILE A CA 1
ATOM 548 C C . ILE A 1 72 ? 12.625 -9.109 -18.285 1.00 87.38 72 ILE A C 1
ATOM 550 O O . ILE A 1 72 ? 11.427 -8.885 -18.457 1.00 87.38 72 ILE A O 1
ATOM 554 N N . ARG A 1 73 ? 13.568 -8.198 -18.550 1.00 87.25 73 ARG A N 1
ATOM 555 C CA . ARG A 1 73 ? 13.293 -6.866 -19.109 1.00 87.25 73 ARG A CA 1
ATOM 556 C C . ARG A 1 73 ? 14.022 -6.655 -20.428 1.00 87.25 73 ARG A C 1
ATOM 558 O O . ARG A 1 73 ? 15.130 -7.149 -20.619 1.00 87.25 73 ARG A O 1
ATOM 565 N N . THR A 1 74 ? 13.406 -5.890 -21.323 1.00 89.81 74 THR A N 1
ATOM 566 C CA . THR A 1 74 ? 14.070 -5.386 -22.528 1.00 89.81 74 THR A CA 1
ATOM 567 C C . THR A 1 74 ? 15.127 -4.345 -22.160 1.00 89.81 74 THR A C 1
ATOM 569 O O . THR A 1 74 ? 15.052 -3.699 -21.113 1.00 89.81 74 THR A O 1
ATOM 572 N N . MET A 1 75 ? 16.129 -4.186 -23.022 1.00 90.12 75 MET A N 1
ATOM 573 C CA . MET A 1 75 ? 17.207 -3.214 -22.829 1.00 90.12 75 MET A CA 1
ATOM 574 C C . MET A 1 75 ? 16.818 -1.822 -23.347 1.00 90.12 75 MET A C 1
ATOM 576 O O . MET A 1 75 ? 15.714 -1.617 -23.854 1.00 90.12 75 MET A O 1
ATOM 580 N N . LYS A 1 76 ? 17.736 -0.859 -23.204 1.00 90.19 76 LYS A N 1
ATOM 581 C CA . LYS A 1 76 ? 17.573 0.493 -23.748 1.00 90.19 76 LYS A CA 1
ATOM 582 C C . LYS A 1 76 ? 17.388 0.441 -25.265 1.00 90.19 76 LYS A C 1
ATOM 584 O O . LYS A 1 76 ? 18.115 -0.272 -25.954 1.00 90.19 76 LYS A O 1
ATOM 589 N N . LEU A 1 77 ? 16.439 1.231 -25.753 1.00 91.62 77 LEU A N 1
ATOM 590 C CA . LEU A 1 77 ? 16.254 1.491 -27.176 1.00 91.62 77 LEU A CA 1
ATOM 591 C C . LEU A 1 77 ? 17.233 2.573 -27.647 1.00 91.62 77 LEU A C 1
ATOM 593 O O . LEU A 1 77 ? 17.721 3.380 -26.847 1.00 91.62 77 LEU A O 1
ATOM 597 N N . GLU A 1 78 ? 17.522 2.587 -28.945 1.00 86.69 78 GLU A N 1
ATOM 598 C CA . GLU A 1 78 ? 18.387 3.594 -29.558 1.00 86.69 78 GLU A CA 1
ATOM 599 C C . GLU A 1 78 ? 17.816 5.005 -29.338 1.00 86.69 78 GLU A C 1
ATOM 601 O O . GLU A 1 78 ? 16.630 5.263 -29.545 1.00 86.69 78 GLU A O 1
ATOM 606 N N 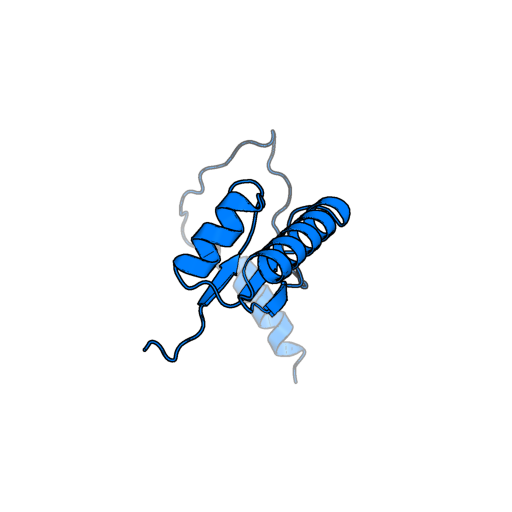. GLY A 1 79 ? 18.651 5.917 -28.834 1.00 90.12 79 GLY A N 1
ATOM 607 C CA . GLY A 1 79 ? 18.244 7.290 -28.520 1.00 90.12 79 GLY A CA 1
ATOM 608 C C . GLY A 1 79 ? 17.242 7.436 -27.366 1.00 90.12 79 GLY A C 1
ATOM 609 O O . GLY A 1 79 ? 16.796 8.548 -27.114 1.00 90.12 79 GLY A O 1
ATOM 610 N N . GLY A 1 80 ? 16.884 6.354 -26.661 1.00 89.94 80 GLY A N 1
ATOM 611 C CA . GLY A 1 80 ? 15.888 6.390 -25.583 1.00 89.94 80 GLY A CA 1
ATOM 612 C C . GLY A 1 80 ? 14.462 6.696 -26.054 1.00 89.94 80 GLY A C 1
ATOM 613 O O . GLY A 1 80 ? 13.616 7.015 -25.223 1.00 89.94 80 GLY A O 1
ATOM 614 N N . ASN A 1 81 ? 14.206 6.606 -27.362 1.00 90.62 81 ASN A N 1
ATOM 615 C CA . ASN A 1 81 ? 12.903 6.877 -27.953 1.00 90.62 81 ASN A CA 1
ATOM 616 C C . ASN A 1 81 ? 12.095 5.586 -28.095 1.00 90.62 81 ASN A C 1
ATOM 618 O O . ASN A 1 81 ? 12.636 4.532 -28.440 1.00 90.62 81 ASN A O 1
ATOM 622 N N . ASP A 1 82 ? 10.787 5.690 -27.882 1.00 91.12 82 ASP A N 1
ATOM 623 C CA . ASP A 1 82 ? 9.862 4.595 -28.152 1.00 91.12 82 ASP A CA 1
ATOM 624 C C . ASP A 1 82 ? 9.802 4.306 -29.660 1.00 91.12 82 ASP A C 1
ATOM 626 O O . ASP A 1 82 ? 9.790 5.216 -30.492 1.00 91.12 82 ASP A O 1
ATOM 630 N N . VAL A 1 83 ? 9.736 3.022 -30.022 1.00 89.56 83 VAL A N 1
ATOM 631 C CA . VAL A 1 83 ? 9.660 2.571 -31.419 1.00 89.56 83 VAL A CA 1
ATOM 632 C C . VAL A 1 83 ? 8.314 1.914 -31.711 1.00 89.56 83 VAL A C 1
ATOM 634 O O . VAL A 1 83 ? 7.795 1.133 -30.914 1.00 89.56 83 VAL A O 1
ATOM 637 N N . SER A 1 84 ? 7.741 2.204 -32.881 1.00 90.00 84 SER A N 1
ATOM 638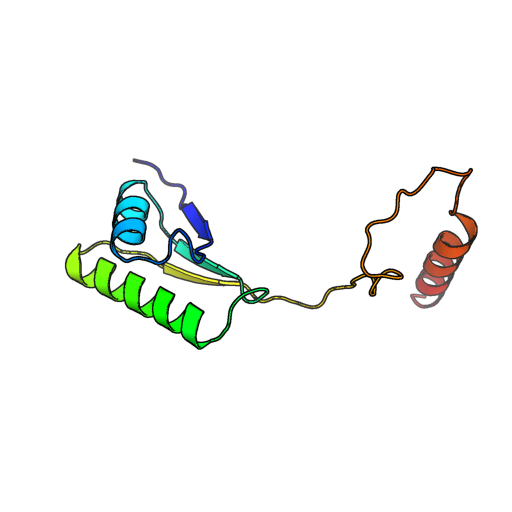 C CA . SER A 1 84 ? 6.506 1.559 -33.337 1.00 90.00 84 SER A CA 1
ATOM 639 C C . SER A 1 84 ? 6.825 0.243 -34.044 1.00 90.00 84 SER A C 1
ATOM 641 O O . SER A 1 84 ? 7.520 0.220 -35.061 1.00 90.00 84 SER A O 1
ATOM 643 N N . LEU A 1 85 ? 6.301 -0.863 -33.520 1.00 86.88 85 LEU A N 1
ATOM 644 C CA . LEU A 1 85 ? 6.429 -2.177 -34.142 1.00 86.88 85 LEU A CA 1
ATOM 645 C C . LEU A 1 85 ? 5.300 -2.380 -35.159 1.00 86.88 85 LEU A C 1
ATOM 647 O O . LEU A 1 85 ? 4.121 -2.303 -34.815 1.00 86.88 85 LEU A O 1
ATOM 651 N N . LYS A 1 86 ? 5.654 -2.677 -36.414 1.00 86.25 86 LYS A N 1
ATOM 652 C CA . LYS A 1 86 ? 4.693 -3.124 -37.431 1.00 86.25 86 LYS A CA 1
ATOM 653 C C . LYS A 1 86 ? 4.671 -4.643 -37.484 1.00 86.25 86 LYS A C 1
ATOM 655 O O . LYS A 1 86 ? 5.714 -5.293 -37.473 1.00 86.25 86 LYS A O 1
ATOM 660 N N . LEU A 1 87 ? 3.471 -5.200 -37.586 1.00 73.00 87 LEU A N 1
ATOM 661 C CA . LEU A 1 87 ? 3.273 -6.634 -37.714 1.00 73.00 87 LEU A CA 1
ATOM 662 C C . LEU A 1 87 ? 3.650 -7.057 -39.138 1.00 73.00 87 LEU A C 1
ATOM 664 O O . LEU A 1 87 ? 2.857 -6.956 -40.070 1.00 73.00 87 LEU A O 1
ATOM 668 N N . VAL A 1 88 ? 4.892 -7.493 -39.314 1.00 66.62 88 VAL A N 1
ATOM 669 C CA . VAL A 1 88 ? 5.317 -8.217 -40.513 1.00 66.62 88 VAL A CA 1
ATOM 670 C C . VAL A 1 88 ? 5.083 -9.706 -40.230 1.00 66.62 88 VAL A C 1
ATOM 672 O O . VAL A 1 88 ? 5.353 -10.167 -39.121 1.00 66.62 88 VAL A O 1
ATOM 675 N N . ARG A 1 89 ? 4.506 -10.448 -41.190 1.00 57.75 89 ARG A N 1
ATOM 676 C CA . ARG A 1 89 ? 4.228 -11.904 -41.111 1.00 57.75 89 ARG A CA 1
ATOM 677 C C . ARG A 1 89 ? 5.361 -12.689 -40.415 1.00 57.75 89 ARG A C 1
ATOM 679 O O . ARG A 1 89 ? 6.528 -12.334 -40.533 1.00 57.75 89 ARG A O 1
ATOM 686 N N . PRO A 1 90 ? 5.017 -13.753 -39.679 1.00 52.19 90 PRO A N 1
ATOM 687 C CA . PRO A 1 90 ? 5.278 -13.846 -38.255 1.00 52.19 90 PRO A CA 1
ATOM 688 C C . PRO A 1 90 ? 6.752 -14.095 -37.919 1.00 52.19 90 PRO A C 1
ATOM 690 O O . PRO A 1 90 ? 7.370 -15.044 -38.396 1.00 52.19 90 PRO A O 1
ATOM 693 N N . LEU A 1 91 ? 7.249 -13.321 -36.954 1.00 52.25 91 LEU A N 1
ATOM 694 C CA . LEU A 1 91 ? 8.473 -13.534 -36.168 1.00 52.25 91 LEU A CA 1
ATOM 695 C C . LEU A 1 91 ? 8.404 -14.797 -35.267 1.00 52.25 91 LEU A C 1
ATOM 697 O O . LEU A 1 91 ? 8.942 -14.824 -34.165 1.00 52.25 91 LEU A O 1
ATOM 701 N N . LEU A 1 92 ? 7.737 -15.865 -35.719 1.00 50.53 92 LEU A N 1
ATOM 702 C CA . LEU A 1 92 ? 7.610 -17.133 -34.989 1.00 50.53 92 LEU A CA 1
ATOM 703 C C . LEU A 1 92 ? 8.820 -18.063 -35.177 1.00 50.53 92 LEU A C 1
ATOM 705 O O . LEU A 1 92 ? 8.954 -19.030 -34.437 1.00 50.53 92 LEU A O 1
ATOM 709 N N . SER A 1 93 ? 9.733 -17.778 -36.110 1.00 53.75 93 SER A N 1
ATOM 710 C CA . SER A 1 93 ? 10.838 -18.700 -36.417 1.00 53.75 93 SER A CA 1
ATOM 711 C C . SER A 1 93 ? 11.904 -18.816 -35.302 1.00 53.75 93 SER A C 1
ATOM 713 O O . SER A 1 93 ? 12.255 -19.940 -34.938 1.00 53.75 93 SER A O 1
ATOM 715 N N . PRO A 1 94 ? 12.386 -17.729 -34.659 1.00 54.81 94 PRO A N 1
ATOM 716 C CA . PRO A 1 94 ? 13.415 -17.868 -33.619 1.00 54.81 94 PRO A CA 1
ATOM 717 C C . PRO A 1 94 ? 12.865 -18.354 -32.265 1.00 54.81 94 PRO A C 1
ATOM 719 O O . PRO A 1 94 ? 13.532 -19.109 -31.559 1.00 54.81 94 PRO A O 1
ATOM 722 N N . LEU A 1 95 ? 11.642 -17.948 -31.898 1.00 53.88 95 LEU A N 1
ATOM 723 C CA . LEU A 1 95 ? 11.042 -18.238 -30.585 1.00 53.88 95 LEU A CA 1
ATOM 724 C C . LEU A 1 95 ? 10.490 -19.670 -30.471 1.00 53.88 95 LEU A C 1
ATOM 726 O O . LEU A 1 95 ? 10.599 -20.272 -29.402 1.00 53.88 95 LEU A O 1
ATOM 730 N N . ILE A 1 96 ? 9.976 -20.253 -31.564 1.00 56.03 96 ILE A N 1
ATOM 731 C CA . ILE A 1 96 ? 9.598 -21.679 -31.604 1.00 56.03 96 ILE A CA 1
ATOM 732 C C . ILE A 1 96 ? 10.837 -22.565 -31.415 1.00 56.03 96 ILE A C 1
ATOM 734 O O . ILE A 1 96 ? 10.790 -23.537 -30.660 1.00 56.03 96 ILE A O 1
ATOM 738 N N . ASN A 1 97 ? 11.967 -22.205 -32.032 1.00 52.97 97 ASN A N 1
ATOM 739 C CA . ASN A 1 97 ? 13.200 -22.981 -31.906 1.00 52.97 97 ASN A CA 1
ATOM 740 C C . ASN A 1 97 ? 13.757 -22.959 -30.472 1.00 52.97 97 ASN A C 1
ATOM 742 O O . ASN A 1 97 ? 14.179 -24.004 -29.976 1.00 52.97 97 ASN A O 1
ATOM 746 N N . LEU A 1 98 ? 13.676 -21.828 -29.762 1.00 53.47 98 LEU A N 1
ATOM 747 C CA . LEU A 1 98 ? 14.142 -21.727 -28.373 1.00 53.47 98 LEU A CA 1
ATOM 748 C C . LEU A 1 98 ? 13.273 -22.540 -27.391 1.00 53.47 98 LEU A C 1
ATOM 750 O O . LEU A 1 98 ? 13.810 -23.218 -26.518 1.00 53.47 98 LEU A O 1
ATOM 754 N N . LEU A 1 99 ? 11.946 -22.537 -27.569 1.00 54.16 99 LEU A N 1
ATOM 755 C CA . LEU A 1 99 ? 11.020 -23.362 -26.776 1.00 54.16 99 LEU A CA 1
ATOM 756 C C . LEU A 1 99 ? 11.159 -24.863 -27.081 1.00 54.16 99 LEU A C 1
ATOM 758 O O . LEU A 1 99 ? 11.024 -25.696 -26.186 1.00 54.16 99 LEU A O 1
ATOM 762 N N . SER A 1 100 ? 11.482 -25.226 -28.326 1.00 53.56 100 SER A N 1
ATOM 763 C CA . SER A 1 100 ? 11.764 -26.622 -28.686 1.00 53.56 100 SER A CA 1
ATOM 764 C C . SER A 1 100 ? 13.084 -27.136 -28.090 1.00 53.56 100 SER A C 1
ATOM 766 O O . SER A 1 100 ? 13.189 -28.312 -27.740 1.00 53.56 100 SER A O 1
ATOM 768 N N . ALA A 1 101 ? 14.078 -26.255 -27.917 1.00 52.88 101 ALA A N 1
ATOM 769 C CA . ALA A 1 101 ? 15.376 -26.599 -27.343 1.00 52.88 101 ALA A CA 1
ATOM 770 C C . ALA A 1 101 ? 15.307 -26.829 -25.823 1.00 52.88 101 ALA A C 1
ATOM 772 O O . ALA A 1 101 ? 15.970 -27.732 -25.314 1.00 52.88 101 ALA A O 1
ATOM 773 N N . THR A 1 102 ? 14.469 -26.080 -25.099 1.00 52.75 102 THR A N 1
ATOM 774 C CA . THR A 1 102 ? 14.271 -26.262 -23.650 1.00 52.75 102 THR A CA 1
ATOM 775 C C . THR A 1 102 ? 13.392 -27.469 -23.318 1.00 52.75 102 THR A C 1
ATOM 777 O O . THR A 1 102 ? 13.666 -28.166 -22.344 1.00 52.75 102 THR A O 1
ATOM 780 N N . ALA A 1 103 ? 12.407 -27.804 -24.158 1.00 50.97 103 ALA A N 1
ATOM 781 C CA . ALA A 1 103 ? 11.601 -29.020 -23.992 1.00 50.97 103 ALA A CA 1
ATOM 782 C C . ALA A 1 103 ? 12.408 -30.323 -24.184 1.00 50.97 103 ALA A C 1
ATOM 784 O O . ALA A 1 103 ? 12.030 -31.369 -23.661 1.00 50.97 103 ALA A O 1
ATOM 785 N N . LYS A 1 104 ? 13.536 -30.269 -24.908 1.00 47.88 104 LYS A N 1
ATOM 786 C CA . LYS A 1 104 ? 14.425 -31.420 -25.148 1.00 47.88 104 LYS A CA 1
ATOM 787 C C . LYS A 1 104 ? 15.400 -31.696 -23.994 1.00 47.88 104 LYS A C 1
ATOM 789 O O . LYS A 1 104 ? 15.934 -32.793 -23.923 1.00 47.88 104 LYS A O 1
ATOM 794 N N . TRP A 1 105 ? 15.597 -30.726 -23.099 1.00 40.97 105 TRP A N 1
ATOM 795 C CA . TRP A 1 105 ? 16.423 -30.837 -21.885 1.00 40.97 105 TRP A CA 1
ATOM 796 C C . TRP A 1 105 ? 15.653 -31.349 -20.655 1.00 40.97 105 TRP A C 1
ATOM 798 O O . TRP A 1 105 ? 16.251 -31.582 -19.611 1.00 40.97 105 TRP A O 1
ATOM 808 N N . LEU A 1 106 ? 14.331 -31.514 -20.769 1.00 45.03 106 LEU A N 1
ATOM 809 C CA . LEU A 1 106 ? 13.436 -32.000 -19.710 1.00 45.03 106 LEU A CA 1
ATOM 810 C C . LEU A 1 106 ? 13.023 -33.476 -19.898 1.00 45.03 106 LEU A C 1
ATOM 812 O O . LEU A 1 106 ? 12.008 -33.907 -19.352 1.00 45.03 106 LEU A O 1
ATOM 816 N N . ARG A 1 107 ? 13.798 -34.251 -20.667 1.00 40.97 107 ARG A N 1
ATOM 817 C CA . ARG A 1 107 ? 13.723 -35.719 -20.716 1.00 40.97 107 ARG A CA 1
ATOM 818 C C . ARG A 1 107 ? 15.039 -36.330 -20.278 1.00 40.97 107 ARG A C 1
ATOM 820 O O . ARG A 1 107 ? 16.080 -35.797 -20.714 1.00 40.97 107 ARG A O 1
#

InterPro domains:
  IPR001697 Pyruvate kinase [PTHR11817] (2-86)
  IPR015793 Pyruvate kinase, barrel [PF00224] (1-86)
  IPR015806 Pyruvate kinase, insert domain superfamily [G3DSA:2.40.33.10] (70-86)
  IPR015813 Pyruvate/Phosphoenolpyruvate kinase-like domain superfamily [SSF51621] (1-75)
  IPR040442 Pyruvate kinase-like domain superfamily [G3DSA:3.20.20.60] (2-69)